Protein AF-A0AAV4JNR7-F1 (afdb_monomer_lite)

Organism: NCBI:txid1093978

Secondary structure (DSSP, 8-state):
---------PEEEEEEETTEEEEEEE-TT--HHHHHHHHHHHHTS-TTSEEEEE-TTS-EE--STTSPP-BTTBPEEEEEEPPPP-----

Sequence (90 aa):
MGNGSSFEQAKTVFLEINGKEEKIIFSRHTSSRDIHELIAQAANVNKHAIITLRDRNGAHVSVSPTMPQNTSANPYKVHAKDPPAPTGKI

pLDDT: mean 84.78, std 13.45, range [42.28, 95.38]

Foldseek 3Di:
DDPPPPPQVWAKAWEQAPNDIDIDTHGLPQALLNLLQRVCVVNVHDSQWDKWWAWPVRDTFRSGSPTDHDDSVIHIYIDTDHPPDPPPDD

Structure (mmCIF, N/CA/C/O backbone):
data_AF-A0AAV4JNR7-F1
#
_entry.id   AF-A0AAV4JNR7-F1
#
loop_
_atom_site.group_PDB
_atom_site.id
_atom_site.type_symbol
_atom_site.label_atom_id
_atom_site.label_alt_id
_atom_site.label_comp_id
_atom_site.label_asym_id
_atom_site.label_entity_id
_atom_site.label_seq_id
_atom_site.pdbx_PDB_ins_code
_atom_site.Cartn_x
_atom_site.Cartn_y
_atom_site.Cartn_z
_atom_site.occupancy
_atom_site.B_iso_or_equiv
_atom_site.auth_seq_id
_atom_site.auth_comp_id
_atom_site.auth_asym_id
_atom_site.auth_atom_id
_atom_site.pdbx_PDB_model_num
ATOM 1 N N . MET A 1 1 ? 36.069 1.379 -1.924 1.00 60.19 1 MET A N 1
ATOM 2 C CA . MET A 1 1 ? 34.723 1.362 -1.311 1.00 60.19 1 MET A CA 1
ATOM 3 C C . MET A 1 1 ? 33.705 1.441 -2.438 1.00 60.19 1 MET A C 1
ATOM 5 O O . MET A 1 1 ? 33.480 2.518 -2.970 1.00 60.19 1 MET A O 1
ATOM 9 N N . GLY A 1 2 ? 33.207 0.292 -2.901 1.00 42.81 2 GLY A N 1
ATOM 10 C CA . GLY A 1 2 ? 32.189 0.241 -3.950 1.00 42.81 2 GLY A CA 1
ATOM 11 C C . GLY A 1 2 ? 30.838 0.571 -3.336 1.00 42.81 2 GLY A C 1
ATOM 12 O O . GLY A 1 2 ? 30.316 -0.215 -2.552 1.00 42.81 2 GLY A O 1
ATOM 13 N N . ASN A 1 3 ? 30.305 1.749 -3.646 1.00 48.59 3 ASN A N 1
ATOM 14 C CA . ASN A 1 3 ? 28.949 2.136 -3.285 1.00 48.59 3 ASN A CA 1
ATOM 15 C C . ASN A 1 3 ? 27.999 1.363 -4.208 1.00 48.59 3 ASN A C 1
ATOM 17 O O . ASN A 1 3 ? 27.579 1.857 -5.250 1.00 48.59 3 ASN A O 1
ATOM 21 N N . GLY A 1 4 ? 27.768 0.090 -3.877 1.00 42.28 4 GLY A N 1
ATOM 22 C CA . GLY A 1 4 ? 26.733 -0.730 -4.488 1.00 42.28 4 GLY A CA 1
ATOM 23 C C . GLY A 1 4 ? 25.385 -0.185 -4.053 1.00 42.28 4 GLY A C 1
ATOM 24 O O . GLY A 1 4 ? 24.753 -0.730 -3.152 1.00 42.28 4 GLY A O 1
ATOM 25 N N . SER A 1 5 ? 24.976 0.923 -4.663 1.00 53.06 5 SER A N 1
ATOM 26 C CA . SER A 1 5 ? 23.606 1.404 -4.621 1.00 53.06 5 SER A CA 1
ATOM 27 C C . SER A 1 5 ? 22.803 0.323 -5.325 1.00 53.06 5 SER A C 1
ATOM 29 O O . SER A 1 5 ? 22.685 0.293 -6.549 1.00 53.06 5 SER A O 1
ATOM 31 N N . SER A 1 6 ? 22.338 -0.653 -4.545 1.00 53.81 6 SER A N 1
ATOM 32 C CA . SER A 1 6 ? 21.268 -1.521 -4.992 1.00 53.81 6 SER A CA 1
ATOM 33 C C . SER A 1 6 ? 20.184 -0.555 -5.432 1.00 53.81 6 SER A C 1
ATOM 35 O O . SER A 1 6 ? 19.656 0.190 -4.611 1.00 53.81 6 SER A O 1
ATOM 37 N N . PHE A 1 7 ? 19.919 -0.486 -6.736 1.00 54.47 7 PHE A N 1
ATOM 38 C CA . PHE A 1 7 ? 18.679 0.076 -7.242 1.00 54.47 7 PHE A CA 1
ATOM 39 C C . PHE A 1 7 ? 17.592 -0.847 -6.700 1.00 54.47 7 PHE A C 1
ATOM 41 O O . PHE A 1 7 ? 17.161 -1.804 -7.348 1.00 54.47 7 PHE A O 1
ATOM 48 N N . GLU A 1 8 ? 17.255 -0.650 -5.429 1.00 59.69 8 GLU A N 1
ATOM 49 C CA . GLU A 1 8 ? 16.163 -1.319 -4.772 1.00 59.69 8 GLU A CA 1
ATOM 50 C C . GLU A 1 8 ? 14.952 -0.955 -5.614 1.00 59.69 8 GLU A C 1
ATOM 52 O O . GLU A 1 8 ? 14.578 0.211 -5.691 1.00 59.69 8 GLU A O 1
ATOM 57 N N . GLN A 1 9 ? 14.432 -1.933 -6.363 1.00 69.94 9 GLN A N 1
ATOM 58 C CA . GLN A 1 9 ? 13.250 -1.755 -7.200 1.00 69.94 9 GLN A CA 1
ATOM 59 C C . GLN A 1 9 ? 12.103 -1.323 -6.293 1.00 69.94 9 GLN A C 1
ATOM 61 O O . GLN A 1 9 ? 11.422 -2.154 -5.686 1.00 69.94 9 GLN A O 1
ATOM 66 N N . ALA A 1 10 ? 11.955 -0.011 -6.155 1.00 81.44 10 ALA A N 1
ATOM 67 C CA . ALA A 1 10 ? 10.875 0.609 -5.439 1.00 81.44 10 ALA A CA 1
ATOM 68 C C . ALA A 1 10 ? 9.597 0.284 -6.209 1.00 81.44 10 ALA A C 1
ATOM 70 O O . ALA A 1 10 ? 9.481 0.545 -7.409 1.00 81.44 10 ALA A O 1
ATOM 71 N N . LYS A 1 11 ? 8.648 -0.340 -5.526 1.00 87.75 11 LYS A N 1
ATOM 72 C CA . LYS A 1 11 ? 7.321 -0.605 -6.055 1.00 87.75 11 LYS A CA 1
ATOM 73 C C . LYS A 1 11 ? 6.456 0.616 -5.801 1.00 87.75 11 LYS A C 1
ATOM 75 O O . LYS A 1 11 ? 6.332 1.076 -4.670 1.00 87.75 11 LYS A O 1
ATOM 80 N N . THR A 1 12 ? 5.838 1.115 -6.862 1.00 91.06 12 THR A N 1
ATOM 81 C CA . THR A 1 12 ? 4.763 2.102 -6.770 1.00 91.06 12 THR A CA 1
ATOM 82 C C . THR A 1 12 ? 3.421 1.386 -6.789 1.00 91.06 12 THR A C 1
ATOM 84 O O . THR A 1 12 ? 3.198 0.525 -7.644 1.00 91.06 12 THR A O 1
ATOM 87 N N . VAL A 1 13 ? 2.544 1.747 -5.856 1.00 93.00 13 VAL A N 1
ATOM 88 C CA . VAL A 1 13 ? 1.153 1.289 -5.809 1.00 93.00 13 VAL A CA 1
ATOM 89 C C . VAL A 1 13 ? 0.239 2.502 -5.721 1.00 93.00 13 VAL A C 1
ATOM 91 O O . VAL A 1 13 ? 0.469 3.414 -4.928 1.00 93.00 13 VAL A O 1
ATOM 94 N N . PHE A 1 14 ? -0.785 2.499 -6.565 1.00 95.00 14 PHE A N 1
ATOM 95 C CA . PHE A 1 14 ? -1.799 3.537 -6.674 1.00 95.00 14 PHE A CA 1
ATOM 96 C C . PHE A 1 14 ? -2.986 3.189 -5.778 1.00 95.00 14 PHE A C 1
ATOM 98 O O . PHE A 1 14 ? -3.451 2.048 -5.754 1.00 95.00 14 PHE A O 1
ATOM 105 N N . LEU A 1 15 ? -3.468 4.169 -5.033 1.00 95.00 15 LEU A N 1
ATOM 106 C CA . LEU A 1 15 ? -4.510 4.044 -4.029 1.00 95.00 15 LEU A CA 1
ATOM 107 C C . LEU A 1 15 ? -5.626 5.043 -4.339 1.00 95.00 15 LEU A C 1
ATOM 109 O O . LEU A 1 15 ? -5.365 6.161 -4.766 1.00 95.00 15 LEU A O 1
ATOM 113 N N . GLU A 1 16 ? -6.868 4.647 -4.101 1.00 94.81 16 GLU A N 1
ATOM 114 C CA . GLU A 1 16 ? -8.026 5.536 -4.089 1.00 94.81 16 GLU A CA 1
ATOM 115 C C . GLU A 1 16 ? -8.492 5.668 -2.638 1.00 94.81 16 GLU A C 1
ATOM 117 O O . GLU A 1 16 ? -8.931 4.694 -2.018 1.00 94.81 16 GLU A O 1
ATOM 122 N N . ILE A 1 17 ? -8.379 6.875 -2.092 1.00 93.62 17 ILE A N 1
ATOM 123 C CA . ILE A 1 17 ? -8.698 7.206 -0.705 1.00 93.62 17 ILE A CA 1
ATOM 124 C C . ILE A 1 17 ? -9.769 8.295 -0.725 1.00 93.62 17 ILE A C 1
ATOM 126 O O . ILE A 1 17 ? -9.501 9.425 -1.122 1.00 93.62 17 ILE A O 1
ATOM 130 N N . ASN A 1 18 ? -10.992 7.982 -0.287 1.00 87.81 18 ASN A N 1
ATOM 131 C CA . ASN A 1 18 ? -12.108 8.943 -0.260 1.00 87.81 18 ASN A CA 1
ATOM 132 C C . ASN A 1 18 ? -12.340 9.657 -1.616 1.00 87.81 18 ASN A C 1
ATOM 134 O O . ASN A 1 18 ? -12.628 10.852 -1.653 1.00 87.81 18 ASN A O 1
ATOM 138 N N . GLY A 1 19 ? -12.169 8.938 -2.733 1.00 88.75 19 GLY A N 1
ATOM 139 C CA . GLY A 1 19 ? -12.295 9.487 -4.090 1.00 88.75 19 GLY A CA 1
ATOM 140 C C . GLY A 1 19 ? -11.096 10.315 -4.568 1.00 88.75 19 GLY A C 1
ATOM 141 O O . GLY A 1 19 ? -11.166 10.910 -5.639 1.00 88.75 19 GLY A O 1
ATOM 142 N N . LYS A 1 20 ? -10.004 10.366 -3.795 1.00 91.81 20 LYS A N 1
ATOM 143 C CA . LYS A 1 20 ? -8.730 10.970 -4.198 1.00 91.81 20 LYS A CA 1
ATOM 144 C C . LYS A 1 20 ? -7.739 9.891 -4.606 1.00 91.81 20 LYS A C 1
ATOM 146 O O . LYS A 1 20 ? -7.582 8.897 -3.900 1.00 91.81 20 LYS A O 1
ATOM 151 N N . GLU A 1 21 ? -7.061 10.114 -5.722 1.00 92.94 21 GLU A N 1
ATOM 152 C CA . GLU A 1 21 ? -5.940 9.285 -6.152 1.00 92.94 21 GLU A CA 1
ATOM 153 C C . GLU A 1 21 ? -4.689 9.654 -5.355 1.00 92.94 21 GLU A C 1
ATOM 155 O O . GLU A 1 21 ? -4.285 10.814 -5.305 1.00 92.94 21 GLU A O 1
ATOM 160 N N . GLU A 1 22 ? -4.072 8.651 -4.751 1.00 94.25 22 GLU A N 1
ATOM 161 C CA . GLU A 1 22 ? -2.840 8.761 -3.984 1.00 94.25 22 GLU A CA 1
ATOM 162 C C . GLU A 1 22 ? -1.882 7.652 -4.430 1.00 94.25 22 GLU A C 1
ATOM 164 O O . GLU A 1 22 ? -2.292 6.655 -5.032 1.00 94.25 22 GLU A O 1
ATOM 169 N N . LYS A 1 23 ? -0.585 7.788 -4.161 1.00 92.88 23 LYS A N 1
ATOM 170 C CA . LYS A 1 23 ? 0.371 6.709 -4.442 1.00 92.88 23 LYS A CA 1
ATOM 171 C C . LYS A 1 23 ? 1.370 6.545 -3.316 1.00 92.88 23 LYS A C 1
ATOM 173 O O . LYS A 1 23 ? 1.875 7.520 -2.769 1.00 92.88 23 LYS A O 1
ATOM 178 N N . ILE A 1 24 ? 1.710 5.296 -3.036 1.00 92.44 24 ILE A N 1
ATOM 179 C CA . ILE A 1 24 ? 2.784 4.950 -2.111 1.00 92.44 24 ILE A CA 1
ATOM 180 C C . ILE A 1 24 ? 3.929 4.301 -2.875 1.00 92.44 24 ILE A C 1
ATOM 182 O O . ILE A 1 24 ? 3.728 3.613 -3.881 1.00 92.44 24 ILE A O 1
ATOM 186 N N . ILE A 1 25 ? 5.142 4.535 -2.391 1.00 91.00 25 ILE A N 1
ATOM 187 C CA . ILE A 1 25 ? 6.368 3.966 -2.938 1.00 91.00 25 ILE A CA 1
ATOM 188 C C . ILE A 1 25 ? 7.062 3.234 -1.794 1.00 91.00 25 ILE A C 1
ATOM 190 O O . ILE A 1 25 ? 7.319 3.831 -0.752 1.00 91.00 25 ILE A O 1
ATOM 194 N N . PHE A 1 26 ? 7.338 1.946 -1.971 1.00 90.12 26 PHE A N 1
ATOM 195 C CA . PHE A 1 26 ? 8.002 1.122 -0.961 1.00 90.12 26 PHE A CA 1
ATOM 196 C C . PHE A 1 26 ? 8.947 0.110 -1.614 1.00 90.12 26 PHE A C 1
ATOM 198 O O . PHE A 1 26 ? 8.785 -0.253 -2.779 1.00 90.12 26 PHE A O 1
ATOM 205 N N . SER A 1 27 ? 9.938 -0.364 -0.867 1.00 86.50 27 SER A N 1
ATOM 206 C CA . SER A 1 27 ? 10.916 -1.347 -1.343 1.00 86.50 27 SER A CA 1
ATOM 207 C C . SER A 1 27 ? 10.502 -2.766 -0.956 1.00 86.50 27 SER A C 1
ATOM 209 O O . SER A 1 27 ? 9.670 -2.982 -0.077 1.00 86.50 27 SER A O 1
ATOM 211 N N . ARG A 1 28 ? 11.138 -3.777 -1.560 1.00 81.12 28 ARG A N 1
ATOM 212 C CA . ARG A 1 28 ? 10.923 -5.190 -1.181 1.00 81.12 28 ARG A CA 1
ATOM 213 C C . ARG A 1 28 ? 11.243 -5.493 0.294 1.00 81.12 28 ARG A C 1
ATOM 215 O O . ARG A 1 28 ? 10.767 -6.489 0.820 1.00 81.12 28 ARG A O 1
ATOM 222 N N . HIS A 1 29 ? 12.072 -4.658 0.922 1.00 83.75 29 HIS A N 1
ATOM 223 C CA . HIS A 1 29 ? 12.495 -4.775 2.319 1.00 83.75 29 HIS A CA 1
ATOM 224 C C . HIS A 1 29 ? 11.528 -4.086 3.293 1.00 83.75 29 HIS A C 1
ATOM 226 O O . HIS A 1 29 ? 11.670 -4.240 4.502 1.00 83.75 29 HIS A O 1
ATOM 232 N N . THR A 1 30 ? 10.543 -3.340 2.781 1.00 86.50 30 THR A N 1
ATOM 233 C CA . THR A 1 30 ? 9.523 -2.693 3.601 1.00 86.50 30 THR A CA 1
ATOM 234 C C . THR A 1 30 ? 8.593 -3.753 4.189 1.00 86.50 30 THR A C 1
ATOM 236 O O . THR A 1 30 ? 8.012 -4.567 3.467 1.00 86.50 30 THR A O 1
ATOM 239 N N . SER A 1 31 ? 8.4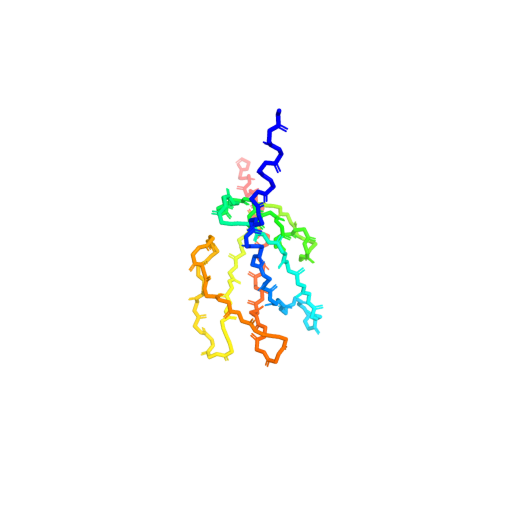47 -3.749 5.512 1.00 91.12 31 SER A N 1
ATOM 240 C CA . SER A 1 31 ? 7.570 -4.687 6.210 1.00 91.12 31 SER A CA 1
ATOM 241 C C . SER A 1 31 ? 6.104 -4.371 5.923 1.00 91.12 31 SER A C 1
ATOM 243 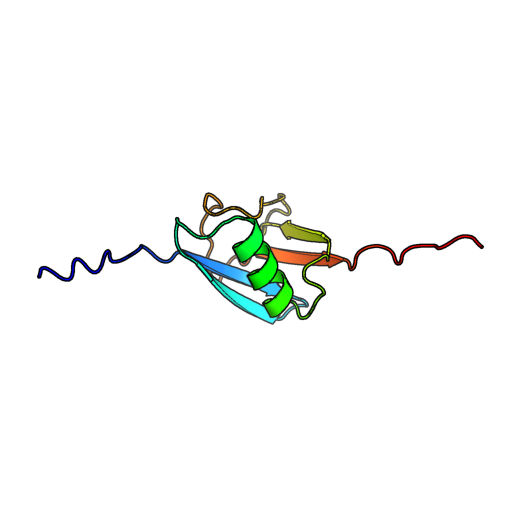O O . SER A 1 31 ? 5.736 -3.217 5.719 1.00 91.12 31 SER A O 1
ATOM 245 N N . SER A 1 32 ? 5.222 -5.370 6.006 1.00 91.75 32 SER A N 1
ATOM 246 C CA . SER A 1 32 ? 3.773 -5.146 5.878 1.00 91.75 32 SER A CA 1
ATOM 247 C C . SER A 1 32 ? 3.242 -4.091 6.858 1.00 91.75 32 SER A C 1
ATOM 249 O O . SER A 1 32 ? 2.308 -3.370 6.525 1.00 91.75 32 SER A O 1
ATOM 251 N N . ARG A 1 33 ? 3.856 -3.972 8.048 1.00 91.62 33 ARG A N 1
ATOM 252 C CA . ARG A 1 33 ? 3.535 -2.933 9.038 1.00 91.62 33 ARG A CA 1
ATOM 253 C C . ARG A 1 33 ? 3.888 -1.533 8.534 1.00 91.62 33 ARG A C 1
ATOM 255 O O . ARG A 1 33 ? 3.029 -0.668 8.584 1.00 91.62 33 ARG A O 1
ATOM 262 N N . ASP A 1 34 ? 5.092 -1.327 8.010 1.00 92.44 34 ASP A N 1
ATOM 263 C CA . ASP A 1 34 ? 5.486 -0.045 7.418 1.00 92.44 34 ASP A CA 1
ATOM 264 C C . ASP A 1 34 ? 4.580 0.331 6.238 1.00 92.44 34 ASP A C 1
ATOM 266 O O . ASP A 1 34 ? 4.115 1.463 6.158 1.00 92.44 34 ASP A O 1
ATOM 270 N N . ILE A 1 35 ? 4.246 -0.625 5.358 1.00 93.38 35 ILE A N 1
ATOM 271 C CA . ILE A 1 35 ? 3.297 -0.385 4.254 1.00 93.38 35 ILE A CA 1
ATOM 272 C C . ILE A 1 35 ? 1.926 0.025 4.810 1.00 93.38 35 ILE A C 1
ATOM 274 O O . ILE A 1 35 ? 1.309 0.958 4.303 1.00 93.38 35 ILE A O 1
ATOM 278 N N . HIS A 1 36 ? 1.455 -0.641 5.865 1.00 93.50 36 HIS A N 1
ATOM 279 C CA . HIS A 1 36 ? 0.208 -0.287 6.534 1.00 93.50 36 HIS A CA 1
ATOM 280 C C . HIS A 1 36 ? 0.248 1.135 7.109 1.00 93.50 36 HIS A C 1
ATOM 282 O O . HIS A 1 36 ? -0.697 1.891 6.901 1.00 93.50 36 HIS A O 1
ATOM 288 N N . GLU A 1 37 ? 1.330 1.527 7.786 1.00 93.44 37 GLU A N 1
ATOM 289 C CA . GLU A 1 37 ? 1.483 2.889 8.314 1.00 93.44 37 GLU A CA 1
ATOM 290 C C . GLU A 1 37 ? 1.553 3.939 7.199 1.00 93.44 37 GLU A C 1
ATOM 292 O O . GLU A 1 37 ? 0.917 4.984 7.320 1.00 93.44 37 GLU A O 1
ATOM 297 N N . LEU A 1 38 ? 2.224 3.645 6.079 1.00 92.94 38 LEU A N 1
ATOM 298 C CA . LEU A 1 38 ? 2.236 4.521 4.901 1.00 92.94 38 LEU A CA 1
ATOM 299 C C . LEU A 1 38 ? 0.824 4.740 4.342 1.00 92.94 38 LEU A C 1
ATOM 301 O O . LEU A 1 38 ? 0.451 5.874 4.041 1.00 92.94 38 LEU A O 1
ATOM 305 N N . ILE A 1 39 ? 0.021 3.675 4.233 1.00 93.25 39 ILE A N 1
ATOM 306 C CA . ILE A 1 39 ? -1.376 3.783 3.787 1.00 93.25 39 ILE A CA 1
ATOM 307 C C . ILE A 1 39 ? -2.211 4.547 4.821 1.00 93.25 39 ILE A C 1
ATOM 309 O O . ILE A 1 39 ? -3.033 5.374 4.438 1.00 93.25 39 ILE A O 1
ATOM 313 N N . ALA A 1 40 ? -1.999 4.309 6.119 1.00 92.75 40 ALA A N 1
ATOM 314 C CA . ALA A 1 40 ? -2.702 5.014 7.191 1.00 92.75 40 ALA A CA 1
ATOM 315 C C . ALA A 1 40 ? -2.430 6.523 7.149 1.00 92.75 40 ALA A C 1
ATOM 317 O O . ALA A 1 40 ? -3.358 7.328 7.223 1.00 92.75 40 ALA A O 1
ATOM 318 N N . GLN A 1 41 ? -1.162 6.899 6.966 1.00 92.44 41 GLN A N 1
ATOM 319 C CA . GLN A 1 41 ? -0.728 8.285 6.839 1.00 92.44 41 GLN A CA 1
ATOM 320 C C . GLN A 1 41 ? -1.330 8.946 5.593 1.00 92.44 41 GLN A C 1
ATOM 322 O O . GLN A 1 41 ? -1.869 10.047 5.691 1.00 92.44 41 GLN A O 1
ATOM 327 N N . ALA A 1 42 ? -1.298 8.261 4.447 1.00 91.50 42 ALA A N 1
ATOM 328 C CA . ALA A 1 42 ? -1.938 8.712 3.211 1.00 91.50 42 ALA A CA 1
ATOM 329 C C . ALA A 1 42 ? -3.462 8.878 3.368 1.00 91.50 42 ALA A C 1
ATOM 331 O O . ALA A 1 42 ? -4.054 9.829 2.863 1.00 91.50 42 ALA A O 1
ATOM 332 N N . ALA A 1 43 ? -4.100 7.976 4.119 1.00 91.00 43 ALA A N 1
ATOM 333 C CA . ALA A 1 43 ? -5.529 8.019 4.404 1.00 91.00 43 ALA A CA 1
ATOM 334 C C . ALA A 1 43 ? -5.922 9.005 5.512 1.00 91.00 43 ALA A C 1
ATOM 336 O O . ALA A 1 43 ? -7.117 9.215 5.726 1.00 91.00 43 ALA A O 1
ATOM 337 N N . ASN A 1 44 ? -4.944 9.627 6.178 1.00 90.00 44 ASN A N 1
ATOM 338 C CA . ASN A 1 44 ? -5.142 10.505 7.329 1.00 90.00 44 ASN A CA 1
ATOM 339 C C . ASN A 1 44 ? -5.970 9.828 8.441 1.00 90.00 44 ASN A C 1
ATOM 341 O O . ASN A 1 44 ? -6.919 10.394 8.983 1.00 90.00 44 ASN A O 1
ATOM 345 N N . VAL A 1 45 ? -5.629 8.572 8.741 1.00 90.12 45 VAL A N 1
ATOM 346 C CA . VAL A 1 45 ? -6.254 7.767 9.800 1.00 90.12 45 VAL A CA 1
ATOM 347 C C . VAL A 1 45 ? -5.222 7.328 10.832 1.00 90.12 45 VAL A C 1
ATOM 349 O O . VAL A 1 45 ? -4.011 7.431 10.622 1.00 90.12 45 VAL A O 1
ATOM 352 N N . ASN A 1 46 ? -5.696 6.796 11.958 1.00 89.12 46 ASN A N 1
ATOM 353 C CA . ASN A 1 46 ? -4.820 6.206 12.957 1.00 89.12 46 ASN A CA 1
ATOM 354 C C . ASN A 1 46 ? -4.020 5.030 12.359 1.00 89.12 46 ASN A C 1
ATOM 356 O O . ASN A 1 46 ? -4.569 4.195 11.646 1.00 89.12 46 ASN A O 1
ATOM 360 N N . LYS A 1 47 ? -2.737 4.892 12.706 1.00 88.00 47 LYS A N 1
ATOM 361 C CA . LYS A 1 47 ? -1.914 3.721 12.339 1.00 88.00 47 LYS A CA 1
ATOM 362 C C . LYS A 1 47 ? -2.470 2.382 12.840 1.00 88.00 47 LYS A C 1
ATOM 364 O O . LYS A 1 47 ? -2.106 1.332 12.321 1.00 88.00 47 LYS A O 1
ATOM 369 N N . HIS A 1 48 ? -3.335 2.421 13.853 1.00 87.62 48 HIS A N 1
ATOM 370 C CA . HIS A 1 48 ? -4.058 1.274 14.400 1.00 87.62 48 HIS A CA 1
ATOM 371 C C . HIS A 1 48 ? -5.432 1.057 13.742 1.00 87.62 48 HIS A C 1
ATOM 373 O O . HIS A 1 48 ? -6.149 0.138 14.137 1.00 87.62 48 HIS A O 1
ATOM 379 N N . ALA A 1 49 ? -5.807 1.886 12.761 1.00 89.38 49 ALA A N 1
ATOM 380 C CA . ALA A 1 49 ? -6.994 1.680 11.943 1.00 89.38 49 ALA A CA 1
ATOM 381 C C . ALA A 1 49 ? -6.928 0.334 11.226 1.00 89.38 49 ALA A C 1
ATOM 383 O O . ALA A 1 49 ? -5.874 -0.118 10.787 1.00 89.38 49 ALA A O 1
ATOM 384 N N . ILE A 1 50 ? -8.086 -0.296 11.083 1.00 91.00 50 ILE A N 1
ATOM 385 C CA . ILE A 1 50 ? -8.254 -1.476 10.251 1.00 91.00 50 ILE A CA 1
ATOM 386 C C . ILE A 1 50 ? -8.287 -0.991 8.805 1.00 91.00 50 ILE A C 1
ATOM 388 O O . ILE A 1 50 ? -9.282 -0.412 8.358 1.00 91.00 50 ILE A O 1
ATOM 392 N N . ILE A 1 51 ? -7.193 -1.219 8.082 1.00 92.44 51 ILE A N 1
ATOM 393 C CA . ILE A 1 51 ? -7.066 -0.872 6.668 1.00 92.44 51 ILE A CA 1
ATOM 394 C C . ILE A 1 51 ? -7.271 -2.122 5.821 1.00 92.44 51 ILE A C 1
ATOM 396 O O . ILE A 1 51 ? -6.610 -3.142 6.007 1.00 92.44 51 ILE A O 1
ATOM 400 N N . THR A 1 52 ? -8.180 -2.025 4.856 1.00 93.00 52 THR A N 1
ATOM 401 C CA . THR A 1 52 ? -8.421 -3.068 3.854 1.00 93.00 52 THR A CA 1
ATOM 402 C C . THR A 1 52 ? -8.294 -2.478 2.457 1.00 93.00 52 THR A C 1
ATOM 404 O O . THR A 1 52 ? -8.833 -1.405 2.179 1.00 93.00 52 THR A O 1
ATOM 407 N N . LEU A 1 53 ? -7.568 -3.173 1.580 1.00 94.12 53 LEU A N 1
ATOM 408 C CA . LEU A 1 53 ? -7.400 -2.785 0.181 1.00 94.12 53 LEU A CA 1
ATOM 409 C C . LEU A 1 53 ? -8.312 -3.633 -0.701 1.00 94.12 53 LEU A C 1
ATOM 411 O O . LEU A 1 53 ? -8.400 -4.851 -0.523 1.00 94.12 53 LEU A O 1
ATOM 415 N N . ARG A 1 54 ? -8.975 -3.002 -1.669 1.00 94.31 54 ARG A N 1
ATOM 416 C CA . ARG A 1 54 ? -9.760 -3.703 -2.689 1.00 94.31 54 ARG A CA 1
ATOM 417 C C . ARG A 1 54 ? -9.298 -3.348 -4.089 1.00 94.31 54 ARG A C 1
ATOM 419 O O . ARG A 1 54 ? -9.075 -2.182 -4.398 1.00 94.31 54 ARG A O 1
ATOM 426 N N . ASP A 1 55 ? -9.196 -4.357 -4.938 1.00 92.50 55 ASP A N 1
ATOM 427 C CA . ASP A 1 55 ? -8.979 -4.176 -6.370 1.00 92.50 55 ASP A CA 1
ATOM 428 C C . ASP A 1 55 ? -10.232 -3.607 -7.067 1.00 92.50 55 ASP A C 1
ATOM 430 O O . ASP A 1 55 ? -11.325 -3.589 -6.490 1.00 92.50 55 ASP A O 1
ATOM 434 N N . ARG A 1 56 ? -10.099 -3.182 -8.330 1.00 89.62 56 ARG A N 1
ATOM 435 C CA . ARG A 1 56 ? -11.217 -2.778 -9.198 1.00 89.62 56 ARG A CA 1
ATOM 436 C C . ARG A 1 56 ? -12.334 -3.822 -9.247 1.00 89.62 56 ARG A C 1
ATOM 438 O O . ARG A 1 56 ? -13.505 -3.452 -9.310 1.00 89.62 56 ARG A O 1
ATOM 445 N N . ASN A 1 57 ? -11.983 -5.104 -9.171 1.00 90.75 57 ASN A N 1
ATOM 446 C CA . ASN A 1 57 ? -12.949 -6.206 -9.163 1.00 90.75 57 ASN A CA 1
ATOM 447 C C . ASN A 1 57 ? -13.620 -6.423 -7.791 1.00 90.75 57 ASN A C 1
ATOM 449 O O . ASN A 1 57 ? -14.410 -7.348 -7.626 1.00 90.75 57 ASN A O 1
ATOM 453 N N . GLY A 1 58 ? -13.281 -5.617 -6.781 1.00 89.12 58 GLY A N 1
ATOM 454 C CA . GLY A 1 58 ? -13.758 -5.769 -5.405 1.00 89.12 58 GLY A CA 1
ATOM 455 C C . GLY A 1 58 ? -13.040 -6.862 -4.608 1.00 89.12 58 GLY A C 1
ATOM 456 O O . GLY A 1 58 ? -13.399 -7.102 -3.455 1.00 89.12 58 GLY A O 1
ATOM 457 N N . ALA A 1 59 ? -12.024 -7.507 -5.191 1.00 92.50 59 ALA A N 1
ATOM 458 C CA . ALA A 1 59 ? -11.223 -8.530 -4.528 1.00 92.50 59 ALA A CA 1
ATOM 459 C C . ALA A 1 59 ? -10.354 -7.921 -3.421 1.00 92.50 59 ALA A C 1
ATOM 461 O O . ALA A 1 59 ? -9.782 -6.846 -3.596 1.00 92.50 59 ALA A O 1
ATOM 462 N N . HIS A 1 60 ? -10.243 -8.614 -2.288 1.00 93.06 60 HIS A N 1
ATOM 463 C CA . HIS A 1 60 ? -9.401 -8.172 -1.181 1.00 93.06 60 HIS A CA 1
ATOM 464 C C . HIS A 1 60 ? -7.918 -8.352 -1.522 1.00 93.06 60 HIS A C 1
ATOM 466 O O . HIS A 1 60 ? -7.504 -9.426 -1.961 1.00 93.06 60 HIS A O 1
ATOM 472 N N . VAL A 1 61 ? -7.126 -7.307 -1.291 1.00 92.94 61 VAL A N 1
ATOM 473 C CA . VAL A 1 61 ? -5.678 -7.302 -1.512 1.00 92.94 61 VAL A CA 1
ATOM 474 C C . VAL A 1 61 ? -4.977 -7.201 -0.162 1.00 92.94 61 VAL A C 1
ATOM 476 O O . VAL A 1 61 ? -5.211 -6.277 0.616 1.00 92.94 61 VAL A O 1
ATOM 479 N N . SER A 1 62 ? -4.101 -8.159 0.123 1.00 91.31 62 SER A N 1
ATOM 480 C CA . SER A 1 62 ? -3.319 -8.171 1.358 1.00 91.31 62 SER A CA 1
ATOM 481 C C . SER A 1 62 ? -2.247 -7.084 1.340 1.00 91.31 62 SER A C 1
ATOM 483 O O . SER A 1 62 ? -1.425 -7.036 0.423 1.00 91.31 62 SER A O 1
ATOM 485 N N . VAL A 1 63 ? -2.191 -6.270 2.396 1.00 91.38 63 VAL A N 1
ATOM 486 C CA . VAL A 1 63 ? -1.123 -5.281 2.603 1.00 91.38 63 VAL A CA 1
ATOM 487 C C . VAL A 1 63 ? 0.186 -6.018 2.889 1.00 91.38 63 VAL A C 1
ATOM 489 O O . VAL A 1 63 ? 0.418 -6.513 3.992 1.00 91.38 63 VAL A O 1
ATOM 492 N N . SER A 1 64 ? 1.025 -6.159 1.867 1.00 89.75 64 SER A N 1
ATOM 493 C CA . SER A 1 64 ? 2.280 -6.908 1.944 1.00 89.75 64 SER A CA 1
ATOM 494 C C . SER A 1 64 ? 3.249 -6.463 0.848 1.00 89.75 64 SER A C 1
ATOM 496 O O . SER A 1 64 ? 2.804 -6.028 -0.213 1.00 89.75 64 SER A O 1
ATOM 498 N N . PRO A 1 65 ? 4.572 -6.606 1.033 1.0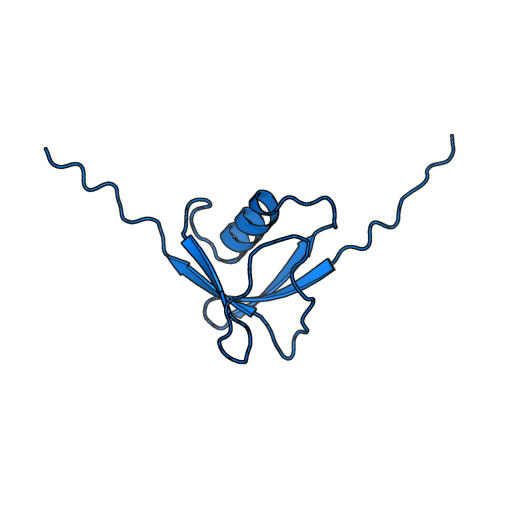0 86.44 65 PRO A N 1
ATOM 499 C CA . PRO A 1 65 ? 5.547 -6.266 -0.011 1.00 86.44 65 PRO A CA 1
ATOM 500 C C . PRO A 1 65 ? 5.415 -7.142 -1.275 1.00 86.44 65 PRO A C 1
ATOM 502 O O . PRO A 1 65 ? 5.883 -6.784 -2.365 1.00 86.44 65 PRO A O 1
ATOM 505 N N . THR A 1 66 ? 4.752 -8.294 -1.146 1.00 87.38 66 THR A N 1
ATOM 506 C CA . THR A 1 66 ? 4.437 -9.220 -2.238 1.00 87.38 66 THR A CA 1
ATOM 507 C C . THR A 1 66 ? 3.136 -8.880 -2.962 1.00 87.38 66 THR A C 1
ATOM 509 O O . THR A 1 66 ? 2.807 -9.571 -3.926 1.00 87.38 66 THR A O 1
ATOM 512 N N . MET A 1 67 ? 2.415 -7.824 -2.557 1.00 88.62 67 MET A N 1
ATOM 513 C CA . MET A 1 67 ? 1.180 -7.434 -3.233 1.00 88.62 67 MET A CA 1
ATOM 514 C C . MET A 1 67 ? 1.424 -7.106 -4.717 1.00 88.62 67 MET A C 1
ATOM 516 O O . MET A 1 67 ? 2.519 -6.633 -5.072 1.00 88.62 67 MET A O 1
ATOM 520 N N . PRO A 1 68 ? 0.439 -7.381 -5.595 1.00 87.06 68 PRO A N 1
ATOM 521 C CA . PRO A 1 68 ? 0.561 -7.080 -7.012 1.00 87.06 68 PRO A CA 1
ATOM 522 C C . PRO A 1 68 ? 0.752 -5.579 -7.233 1.00 87.06 68 PRO A C 1
ATOM 524 O O . PRO A 1 68 ? 0.284 -4.750 -6.455 1.00 87.06 68 PRO A O 1
ATOM 527 N N . GLN A 1 69 ? 1.460 -5.227 -8.301 1.00 86.00 69 GLN A N 1
ATOM 528 C CA . GLN A 1 69 ? 1.492 -3.840 -8.746 1.00 86.00 69 GLN A CA 1
ATOM 529 C C . GLN A 1 69 ? 0.209 -3.524 -9.508 1.00 86.00 69 GLN A C 1
ATOM 531 O O . GLN A 1 69 ? -0.337 -4.374 -10.212 1.00 86.00 69 GLN A O 1
ATOM 536 N N . ASN A 1 70 ? -0.241 -2.285 -9.384 1.00 91.81 70 ASN A N 1
ATOM 537 C CA . ASN A 1 70 ? -1.363 -1.748 -10.131 1.00 91.81 70 ASN A CA 1
ATOM 538 C C . ASN A 1 70 ? -0.933 -0.481 -10.887 1.00 91.81 70 ASN A C 1
ATOM 540 O O . ASN A 1 70 ? 0.250 -0.148 -10.971 1.00 91.81 70 ASN A O 1
ATOM 544 N N . THR A 1 71 ? -1.899 0.214 -11.474 1.00 90.56 71 THR A N 1
ATOM 545 C CA . THR A 1 71 ? -1.680 1.402 -12.313 1.00 90.56 71 THR A CA 1
ATOM 546 C C . THR A 1 71 ? -2.621 2.516 -11.880 1.00 90.56 71 THR A C 1
ATOM 548 O O . THR A 1 71 ? -3.674 2.207 -11.330 1.00 90.56 71 THR A O 1
ATOM 551 N N . SER A 1 72 ? -2.341 3.771 -12.238 1.00 90.00 72 SER A N 1
ATOM 552 C CA . SER A 1 72 ? -3.277 4.891 -12.028 1.00 90.00 72 SER A CA 1
ATOM 553 C C . SER A 1 72 ? -4.677 4.628 -12.599 1.00 90.00 72 SER A C 1
ATOM 555 O O . SER A 1 72 ? -5.660 5.060 -12.028 1.0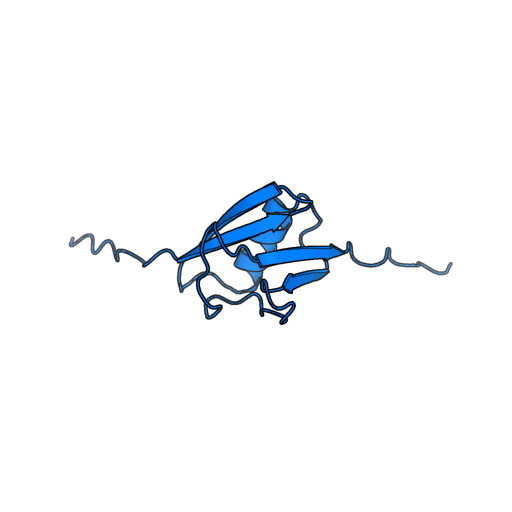0 90.00 72 SER A O 1
ATOM 557 N N . ALA A 1 73 ? -4.794 3.847 -13.680 1.00 91.44 73 ALA A N 1
ATOM 558 C CA . ALA A 1 73 ? -6.091 3.478 -14.256 1.00 91.44 73 ALA A CA 1
ATOM 559 C C . ALA A 1 73 ? -6.892 2.455 -13.419 1.00 91.44 73 ALA A C 1
ATOM 561 O O . ALA A 1 73 ? -8.076 2.248 -13.672 1.00 91.44 73 ALA A O 1
ATOM 562 N N . ASN A 1 74 ? -6.250 1.771 -12.467 1.00 92.38 74 ASN A N 1
ATOM 563 C CA . ASN A 1 74 ? -6.858 0.736 -11.629 1.00 92.38 74 ASN A CA 1
ATOM 564 C C . ASN A 1 74 ? -6.284 0.825 -10.197 1.00 92.38 74 ASN A C 1
ATOM 566 O O . ASN A 1 74 ? -5.545 -0.072 -9.779 1.00 92.38 74 ASN A O 1
ATOM 570 N N . PRO A 1 75 ? -6.549 1.919 -9.460 1.00 94.56 75 PRO A N 1
ATOM 571 C CA . PRO A 1 75 ? -6.035 2.092 -8.108 1.00 94.56 75 PRO A CA 1
ATOM 572 C C . PRO A 1 75 ? -6.723 1.130 -7.131 1.00 94.56 75 PRO A C 1
ATOM 574 O O . PRO A 1 75 ? -7.868 0.717 -7.332 1.00 94.56 75 PRO A O 1
ATOM 577 N N . TYR A 1 76 ? -6.035 0.785 -6.042 1.00 95.38 76 TYR A N 1
ATOM 578 C CA . TYR A 1 76 ? -6.643 0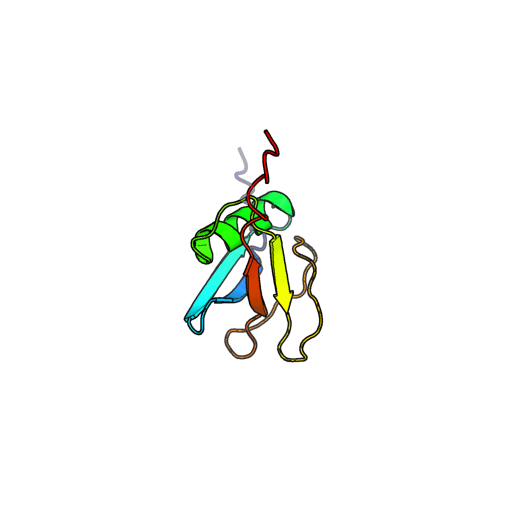.018 -4.958 1.00 95.38 76 TYR A CA 1
ATOM 579 C C . TYR A 1 76 ? -7.497 0.922 -4.086 1.00 95.38 76 TYR A C 1
ATOM 581 O O . TYR A 1 76 ? -7.016 1.921 -3.557 1.00 95.38 76 TYR A O 1
ATOM 589 N N . LYS A 1 77 ? -8.753 0.540 -3.875 1.00 95.19 77 LYS A N 1
ATOM 590 C CA . LYS A 1 77 ? -9.658 1.257 -2.982 1.00 95.19 77 LYS A CA 1
ATOM 591 C C . LYS A 1 77 ? -9.279 0.986 -1.541 1.00 95.19 77 LYS A C 1
ATOM 593 O O . LYS A 1 77 ? -9.284 -0.167 -1.098 1.00 95.19 77 LYS A O 1
ATOM 598 N N . VAL A 1 78 ? -8.959 2.051 -0.821 1.00 94.94 78 VAL A N 1
ATOM 599 C CA . VAL A 1 78 ? -8.598 1.991 0.590 1.00 94.94 78 VAL A CA 1
ATOM 600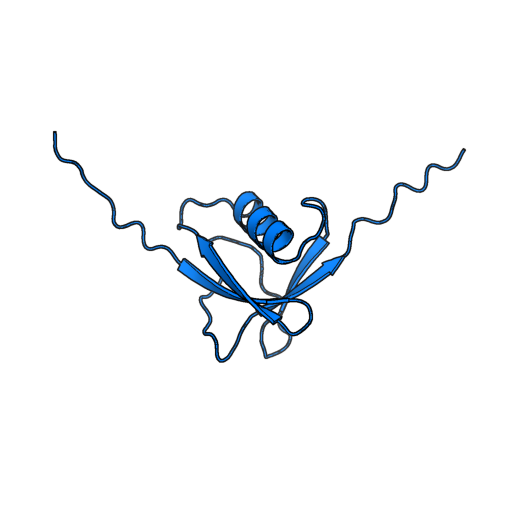 C C . VAL A 1 78 ? -9.857 2.165 1.422 1.00 94.94 78 VAL A C 1
ATOM 602 O O . VAL A 1 78 ? -10.516 3.202 1.385 1.00 94.94 78 VAL A O 1
ATOM 605 N N . HIS A 1 79 ? -10.170 1.150 2.217 1.00 93.12 79 HIS A N 1
ATOM 606 C CA . HIS A 1 79 ? -11.195 1.224 3.245 1.00 93.12 79 HIS A CA 1
ATOM 607 C C . HIS A 1 79 ? -10.511 1.184 4.607 1.00 93.12 79 HIS A C 1
ATOM 609 O O . HIS A 1 79 ? -10.106 0.118 5.075 1.00 93.12 79 HIS A O 1
ATOM 615 N N . ALA A 1 80 ? -10.381 2.355 5.223 1.00 90.50 80 ALA A N 1
ATOM 616 C CA . ALA A 1 80 ? -9.897 2.498 6.584 1.00 90.50 80 ALA A CA 1
ATOM 617 C C . ALA A 1 80 ? -11.080 2.636 7.548 1.00 90.50 80 ALA A C 1
ATOM 619 O O . ALA A 1 80 ? -12.008 3.412 7.308 1.00 90.50 80 ALA A O 1
ATOM 620 N N . LYS A 1 81 ? -11.047 1.881 8.642 1.00 87.81 81 LYS A N 1
ATOM 621 C CA . LYS A 1 81 ? -11.945 2.058 9.784 1.00 87.81 81 LYS A CA 1
ATOM 622 C C . LYS A 1 81 ? -11.097 2.253 11.025 1.00 87.81 81 LYS A C 1
ATOM 624 O O . LYS A 1 81 ? -10.250 1.412 11.309 1.00 87.81 81 LYS A O 1
ATOM 629 N N . ASP A 1 82 ? -11.328 3.337 11.757 1.00 80.50 82 ASP A N 1
ATOM 630 C CA . ASP A 1 82 ? -10.698 3.514 13.065 1.00 80.50 82 ASP A CA 1
ATOM 631 C C . ASP A 1 82 ? -11.067 2.316 13.961 1.00 80.50 82 ASP A C 1
ATOM 633 O O . ASP A 1 82 ? -12.186 1.789 13.827 1.00 80.50 82 ASP A O 1
ATOM 637 N N . PRO A 1 83 ? -10.150 1.810 14.808 1.00 75.81 83 PRO A N 1
ATOM 638 C CA . PRO A 1 83 ? -10.510 0.748 15.729 1.00 75.81 83 PRO A CA 1
ATOM 639 C C . PRO A 1 83 ? -11.713 1.207 16.565 1.00 75.81 83 PRO A C 1
ATOM 641 O O . PRO A 1 83 ? -11.790 2.382 16.933 1.00 75.81 83 PRO A O 1
ATOM 644 N N . PRO A 1 84 ? -12.674 0.312 16.862 1.00 68.81 84 PRO A N 1
ATOM 645 C CA . PRO A 1 84 ? -13.764 0.664 17.756 1.00 68.81 84 PRO A CA 1
ATOM 646 C C . PRO A 1 84 ? -13.155 1.206 19.050 1.00 68.81 84 PRO A C 1
ATOM 648 O O . PRO A 1 84 ? -12.262 0.575 19.621 1.00 68.81 84 PRO A O 1
ATOM 651 N N . ALA A 1 85 ? -13.604 2.394 19.467 1.00 70.25 85 ALA A N 1
ATOM 652 C CA . ALA A 1 85 ? -13.165 3.002 20.714 1.00 70.25 85 ALA A CA 1
ATOM 653 C C . ALA A 1 85 ? -13.241 1.947 21.827 1.00 70.25 85 ALA A C 1
ATOM 655 O O . ALA A 1 85 ? -14.213 1.182 21.850 1.00 70.25 85 ALA A O 1
ATOM 656 N N . PRO A 1 86 ? -12.247 1.868 22.731 1.00 68.56 86 PRO A N 1
ATOM 657 C CA . PRO A 1 86 ? -12.337 0.956 23.854 1.00 68.56 86 PRO A CA 1
ATOM 658 C C . PRO A 1 86 ? -13.591 1.341 24.636 1.00 68.56 86 PRO A C 1
ATOM 660 O O . PRO A 1 86 ? -13.628 2.368 25.310 1.00 68.56 86 PRO A O 1
ATOM 663 N N . THR A 1 87 ? -14.650 0.542 24.512 1.00 63.38 87 THR A N 1
ATOM 664 C CA . THR A 1 87 ? -15.811 0.622 25.390 1.00 63.38 87 THR A CA 1
ATOM 665 C C . THR A 1 87 ? -15.336 0.147 26.752 1.00 63.38 87 THR A C 1
ATOM 667 O O . THR A 1 87 ? -15.501 -1.019 27.109 1.00 63.38 87 THR A O 1
ATOM 670 N N . GLY A 1 88 ? -14.671 1.043 27.480 1.00 60.84 88 GLY A N 1
ATOM 671 C CA . GLY A 1 88 ? -14.451 0.916 28.905 1.00 60.84 88 GLY A CA 1
ATOM 672 C C . GLY A 1 88 ? -15.824 0.896 29.550 1.00 60.84 88 GLY A C 1
ATOM 673 O O . GLY A 1 88 ? -16.449 1.939 29.731 1.00 60.84 88 GLY A O 1
ATOM 674 N N . LYS A 1 89 ? -16.336 -0.305 29.811 1.00 51.62 89 LYS A N 1
ATOM 675 C CA . LYS A 1 89 ? -17.401 -0.463 30.787 1.00 51.62 89 LYS A CA 1
ATOM 676 C C . LYS A 1 89 ? -16.780 -0.163 32.151 1.00 51.62 89 LYS A C 1
ATOM 678 O O . LYS A 1 89 ? -15.775 -0.775 32.505 1.00 51.62 89 LYS A O 1
ATOM 683 N N . ILE A 1 90 ? -17.353 0.853 32.793 1.00 58.06 90 ILE A N 1
ATOM 684 C CA . ILE A 1 90 ? -17.204 1.216 34.207 1.00 58.06 90 ILE A CA 1
ATOM 685 C C . ILE A 1 90 ? -17.372 0.016 35.139 1.00 58.06 90 ILE A C 1
ATOM 687 O O . ILE A 1 90 ? -18.179 -0.881 34.798 1.00 58.06 90 ILE A O 1
#

Radius of gyration: 15.47 Å; chains: 1; bounding box: 52×20×48 Å